Protein AF-A0S0L5-F1 (afdb_monomer_lite)

InterPro domains:
  IPR011009 Protein kinase-like domain superfamily [SSF56112] (1-130)
  IPR050494 Serine/threonine and dual-specificity kinase [PTHR24058] (1-131)

Sequen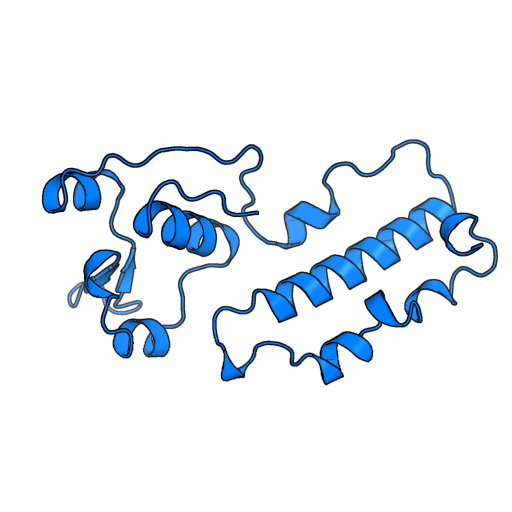ce (144 aa):
LYPGASEYDQIRYISQTQGLPAEYLLSAGTKTTRFFNRDPNLGYPLWRLKTPEEHELETGIKSKEARKYIFNCLDDMAQVNMSTDLEGTDMLAEKADRREYIDLLKKMLTIDADKRITPLKTLNHQFVTMSHLLDFPHSSHVKS

Radius of gyration: 19.54 Å; chains: 1; bounding box: 49×28×52 Å

Secondary structure (DSSP, 8-state):
----SSHHHHHHHHHHHH-PPPHHHHHH-TTHHHHEEE-SSS-SS-EEEPPHHHHHHHH--------S---SSGGGGGGTT--SS--HHHHHHHHHHHHHHHHHHHHHS-SSGGGSPPHHHHHTSHHHHTGGGTT-TT-GGG--

pLDDT: mean 91.23, std 9.42, range [42.16, 98.31]

Organism: Mus musculus (NCBI:txid10090)

Structure (mmCIF, N/CA/C/O backbone):
data_AF-A0S0L5-F1
#
_entry.id   AF-A0S0L5-F1
#
loop_
_atom_site.group_PDB
_atom_site.id
_atom_site.type_symbol
_atom_site.label_atom_id
_atom_site.label_alt_id
_atom_site.label_comp_id
_atom_site.label_asym_id
_atom_site.label_entity_id
_atom_site.label_seq_id
_atom_site.pdbx_PDB_ins_code
_atom_site.Cartn_x
_atom_site.Cartn_y
_atom_site.Cartn_z
_atom_site.occupancy
_atom_site.B_iso_or_equiv
_atom_site.auth_seq_id
_atom_site.auth_comp_id
_atom_site.auth_asym_id
_atom_site.auth_atom_id
_atom_site.pdbx_PDB_model_num
ATOM 1 N N . LEU A 1 1 ? 9.256 -3.704 4.196 1.00 83.12 1 LEU A N 1
ATOM 2 C CA . LEU A 1 1 ? 8.596 -2.397 3.992 1.00 83.12 1 LEU A CA 1
ATOM 3 C C . LEU A 1 1 ? 7.821 -1.941 5.229 1.00 83.12 1 LEU A C 1
ATOM 5 O O . LEU A 1 1 ? 8.068 -0.846 5.711 1.00 83.12 1 LEU A O 1
ATOM 9 N N . TYR A 1 2 ? 6.948 -2.785 5.779 1.00 93.50 2 TYR A N 1
ATOM 10 C CA . TYR A 1 2 ? 6.150 -2.461 6.964 1.00 93.50 2 TYR A CA 1
ATOM 11 C C . TYR A 1 2 ? 6.494 -3.426 8.113 1.00 93.50 2 TYR A C 1
ATOM 13 O O . TYR A 1 2 ? 5.978 -4.540 8.115 1.00 93.50 2 TYR A O 1
ATOM 21 N N . PRO A 1 3 ? 7.404 -3.061 9.035 1.00 94.75 3 PRO A N 1
ATOM 22 C CA . PRO A 1 3 ? 7.811 -3.893 10.165 1.00 94.75 3 PRO A CA 1
ATOM 23 C C . PRO A 1 3 ? 6.913 -3.640 11.391 1.00 94.75 3 PRO A C 1
ATOM 25 O O . PRO A 1 3 ? 7.371 -3.099 12.395 1.00 94.75 3 PRO A O 1
ATOM 28 N N . GLY A 1 4 ? 5.618 -3.957 11.306 1.00 94.50 4 GLY A N 1
ATOM 29 C CA . GLY A 1 4 ? 4.686 -3.758 12.421 1.00 94.50 4 GLY A CA 1
ATOM 30 C C . GLY A 1 4 ? 5.004 -4.667 13.613 1.00 94.50 4 GLY A C 1
ATOM 31 O O . GLY A 1 4 ? 5.133 -5.877 13.453 1.00 94.50 4 GLY A O 1
ATOM 32 N N . ALA A 1 5 ? 5.098 -4.098 14.819 1.00 93.69 5 ALA A N 1
ATOM 33 C CA . ALA A 1 5 ? 5.274 -4.867 16.058 1.00 93.69 5 ALA A CA 1
ATOM 34 C C . ALA A 1 5 ? 3.956 -5.482 16.580 1.00 93.69 5 ALA A C 1
ATOM 36 O O . ALA A 1 5 ? 3.968 -6.331 17.468 1.00 93.69 5 ALA A O 1
ATOM 37 N N . SER A 1 6 ? 2.822 -5.044 16.028 1.00 95.62 6 SER A N 1
ATOM 38 C CA . SER A 1 6 ? 1.464 -5.510 16.315 1.00 95.62 6 SER A CA 1
ATOM 39 C C . SER A 1 6 ? 0.612 -5.465 15.037 1.00 95.62 6 SER A C 1
ATOM 41 O O . SER A 1 6 ? 0.985 -4.793 14.073 1.00 95.62 6 SER A O 1
ATOM 43 N N . GLU A 1 7 ? -0.551 -6.137 15.018 1.00 96.50 7 GLU A N 1
ATOM 44 C CA . GLU A 1 7 ? -1.510 -6.023 13.896 1.00 96.50 7 GLU A CA 1
ATOM 45 C C . GLU A 1 7 ? -1.913 -4.551 13.656 1.00 96.50 7 GLU A C 1
ATOM 47 O O . GLU A 1 7 ? -2.036 -4.122 12.508 1.00 96.50 7 GLU A O 1
ATOM 52 N N . TYR A 1 8 ? -2.055 -3.766 14.733 1.00 97.62 8 TYR A N 1
ATOM 53 C CA . TYR A 1 8 ? -2.360 -2.337 14.662 1.00 97.62 8 TYR A CA 1
ATOM 54 C C . TYR A 1 8 ? -1.221 -1.527 14.031 1.00 97.62 8 TYR A C 1
ATOM 56 O O . TYR A 1 8 ? -1.458 -0.761 13.098 1.00 97.62 8 TYR A O 1
ATOM 64 N N . ASP A 1 9 ? 0.026 -1.72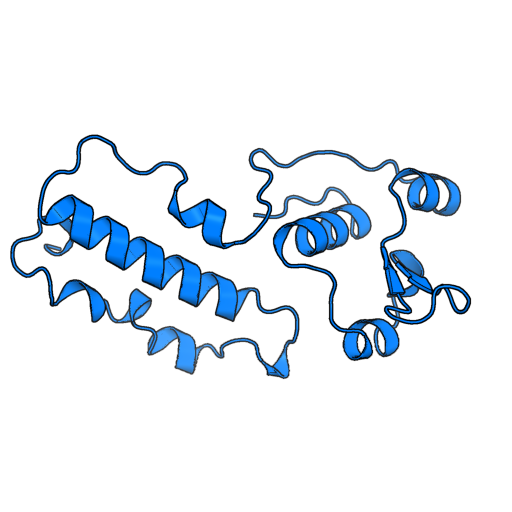9 14.469 1.00 97.12 9 ASP A N 1
ATOM 65 C CA . ASP A 1 9 ? 1.176 -1.051 13.859 1.00 97.12 9 ASP A CA 1
ATOM 66 C C . ASP A 1 9 ? 1.316 -1.422 12.380 1.00 97.12 9 ASP A C 1
ATOM 68 O O . ASP A 1 9 ? 1.586 -0.560 11.547 1.00 97.12 9 ASP A O 1
ATOM 72 N N . GLN A 1 10 ? 1.062 -2.687 12.036 1.00 97.38 10 GLN A N 1
ATOM 73 C CA . GLN A 1 10 ? 1.108 -3.159 10.658 1.00 97.38 10 GLN A CA 1
ATOM 74 C C . GLN A 1 10 ? 0.110 -2.406 9.768 1.00 97.38 10 GLN A C 1
ATOM 76 O O . GLN A 1 10 ? 0.503 -1.860 8.733 1.00 97.38 10 GLN A O 1
ATOM 81 N N . ILE A 1 11 ? -1.169 -2.343 10.160 1.00 97.19 11 ILE A N 1
ATOM 82 C CA . ILE A 1 11 ? -2.192 -1.656 9.360 1.00 97.19 11 ILE A CA 1
ATOM 83 C C . ILE A 1 11 ? -2.008 -0.137 9.375 1.00 97.19 11 ILE A C 1
ATOM 85 O O . ILE A 1 11 ? -2.259 0.513 8.359 1.00 97.19 11 ILE A O 1
ATOM 89 N N . ARG A 1 12 ? -1.501 0.433 10.475 1.00 97.00 12 ARG A N 1
ATOM 90 C CA . ARG A 1 12 ? -1.152 1.854 10.574 1.00 97.00 12 ARG A CA 1
ATOM 91 C C . ARG A 1 12 ? -0.047 2.226 9.595 1.00 97.00 12 ARG A C 1
ATOM 93 O O . ARG A 1 12 ? -0.181 3.214 8.879 1.00 97.00 12 ARG A O 1
ATOM 100 N N . TYR A 1 13 ? 1.014 1.426 9.515 1.00 97.25 13 TYR A N 1
ATOM 101 C CA . TYR A 1 13 ? 2.111 1.669 8.579 1.00 97.25 13 TYR A CA 1
ATOM 102 C C . TYR A 1 13 ? 1.669 1.544 7.122 1.00 97.25 13 TYR A C 1
ATOM 104 O O . TYR A 1 13 ? 2.024 2.397 6.312 1.00 97.25 13 TYR A O 1
ATOM 112 N N . ILE A 1 14 ? 0.869 0.521 6.798 1.00 97.25 14 ILE A N 1
ATOM 113 C CA . ILE A 1 14 ? 0.286 0.368 5.458 1.00 97.25 14 ILE A CA 1
ATOM 114 C C . ILE A 1 14 ? -0.572 1.592 5.123 1.00 97.25 14 ILE A C 1
ATOM 116 O O . ILE A 1 14 ? -0.389 2.190 4.067 1.00 97.25 14 ILE A O 1
ATOM 120 N N . SER A 1 15 ? -1.458 1.999 6.036 1.00 96.44 15 SER A N 1
ATOM 121 C CA . SER A 1 15 ? -2.388 3.110 5.810 1.00 96.44 15 SER A CA 1
ATOM 122 C C . SER A 1 15 ? -1.679 4.456 5.661 1.00 96.44 15 SER A C 1
ATOM 124 O O . SER A 1 15 ? -2.099 5.286 4.862 1.00 96.44 15 SER A O 1
ATOM 126 N N . GLN A 1 16 ? -0.583 4.672 6.393 1.00 95.19 16 GLN A N 1
ATOM 127 C CA . GLN A 1 16 ? 0.206 5.900 6.291 1.00 95.19 16 GLN A CA 1
ATOM 128 C C . GLN A 1 16 ? 0.911 6.032 4.933 1.00 95.19 16 GLN A C 1
ATOM 130 O O . GLN A 1 16 ? 1.040 7.142 4.435 1.00 95.19 16 GLN A O 1
ATOM 135 N N . THR A 1 17 ? 1.362 4.922 4.339 1.00 96.00 17 THR A N 1
ATOM 136 C CA . THR A 1 17 ? 2.101 4.939 3.064 1.00 96.00 17 THR A CA 1
ATOM 137 C C . THR A 1 17 ? 1.209 4.698 1.841 1.00 96.00 17 THR A C 1
ATOM 139 O O . THR A 1 17 ? 1.587 5.057 0.735 1.00 96.00 17 THR A O 1
ATOM 142 N N . GLN A 1 18 ? 0.049 4.055 1.979 1.00 96.62 18 GLN A N 1
ATOM 143 C CA . GLN A 1 18 ? -0.809 3.698 0.834 1.00 96.62 18 GLN A CA 1
ATOM 144 C C . GLN A 1 18 ? -2.210 4.316 0.896 1.00 96.62 18 GLN A C 1
ATOM 146 O O . GLN A 1 18 ? -3.017 4.081 -0.001 1.00 96.62 18 GLN A O 1
ATOM 151 N N . GLY A 1 19 ? -2.508 5.089 1.941 1.00 95.12 19 GLY A N 1
ATOM 152 C CA . GLY A 1 19 ? -3.862 5.526 2.254 1.00 95.12 19 GLY A CA 1
ATOM 153 C C . GLY A 1 19 ? -4.687 4.436 2.942 1.00 95.12 19 GLY A C 1
ATOM 154 O O . GLY A 1 19 ? -4.297 3.268 3.022 1.00 95.12 19 GLY A O 1
ATOM 155 N N . LEU A 1 20 ? -5.847 4.832 3.468 1.00 94.94 20 LEU A N 1
ATOM 156 C CA . LEU A 1 20 ? -6.765 3.902 4.124 1.00 94.94 20 LEU A CA 1
ATOM 157 C C . LEU A 1 20 ? -7.338 2.903 3.103 1.00 94.94 20 LEU A C 1
ATOM 159 O O . LEU A 1 20 ? -7.569 3.270 1.945 1.00 94.94 20 LEU A O 1
ATOM 163 N N . PRO A 1 21 ? -7.622 1.653 3.515 1.00 95.44 21 PRO A N 1
ATOM 164 C CA . PRO A 1 21 ? -8.425 0.752 2.702 1.00 95.44 21 PRO A CA 1
ATOM 165 C C . PRO A 1 21 ? -9.761 1.399 2.330 1.00 95.44 21 PRO A C 1
ATOM 167 O O . PRO A 1 21 ? -10.319 2.187 3.091 1.00 95.44 21 PRO A O 1
ATOM 170 N N . ALA A 1 22 ? -10.289 1.049 1.159 1.00 93.88 22 ALA A N 1
ATOM 171 C CA . ALA A 1 22 ? -11.564 1.586 0.711 1.00 93.88 22 ALA A CA 1
ATOM 172 C C . ALA A 1 22 ? -12.703 1.237 1.688 1.00 93.88 22 ALA A C 1
ATOM 174 O O . ALA A 1 22 ? -12.720 0.171 2.303 1.00 93.88 22 ALA A O 1
ATOM 175 N N . GLU A 1 23 ? -13.696 2.117 1.773 1.00 92.44 23 GLU A N 1
ATOM 176 C CA . GLU A 1 23 ? -14.814 2.028 2.723 1.00 92.44 23 GLU A CA 1
ATOM 177 C C . GLU A 1 23 ? -15.580 0.697 2.669 1.00 92.44 23 GLU A C 1
ATOM 179 O O . GLU A 1 23 ? -15.971 0.170 3.712 1.00 92.44 23 GLU A O 1
ATOM 184 N N . TYR A 1 24 ? -15.751 0.103 1.481 1.00 93.62 24 TYR A N 1
ATOM 185 C CA . TYR A 1 24 ? -16.390 -1.213 1.344 1.00 93.62 24 TYR A CA 1
ATOM 186 C C . TYR A 1 24 ? -15.539 -2.342 1.939 1.00 93.62 24 TYR A C 1
ATOM 188 O O . TYR A 1 24 ? -16.094 -3.263 2.532 1.00 93.62 24 TYR A O 1
ATOM 196 N N . LEU A 1 25 ? -14.207 -2.257 1.845 1.00 95.69 25 LEU A N 1
ATOM 197 C CA . LEU A 1 25 ? -13.297 -3.228 2.460 1.00 95.69 25 LEU A CA 1
ATOM 198 C C . LEU A 1 25 ? -13.338 -3.110 3.982 1.00 95.69 25 LEU A C 1
ATOM 200 O O . LEU A 1 25 ? -13.440 -4.118 4.677 1.00 95.69 25 LEU A O 1
ATOM 204 N N . LEU A 1 26 ? -13.302 -1.878 4.497 1.00 95.38 26 LEU A N 1
ATOM 205 C CA . LEU A 1 26 ? -13.402 -1.621 5.934 1.00 95.38 26 LEU A CA 1
ATOM 206 C C . LEU A 1 26 ? -14.755 -2.095 6.477 1.00 95.38 26 LEU A C 1
ATOM 208 O O . LEU A 1 26 ? -14.800 -2.800 7.481 1.00 95.38 26 LEU A O 1
ATOM 212 N N . SER A 1 27 ? -15.848 -1.814 5.771 1.00 93.31 27 SER A N 1
ATOM 213 C CA . SER A 1 27 ? -17.195 -2.216 6.192 1.00 93.31 27 SER A CA 1
ATOM 214 C C . SER A 1 27 ? -17.435 -3.730 6.121 1.00 93.31 27 SER A C 1
ATOM 216 O O . SER A 1 27 ? -18.216 -4.251 6.912 1.00 93.31 27 SER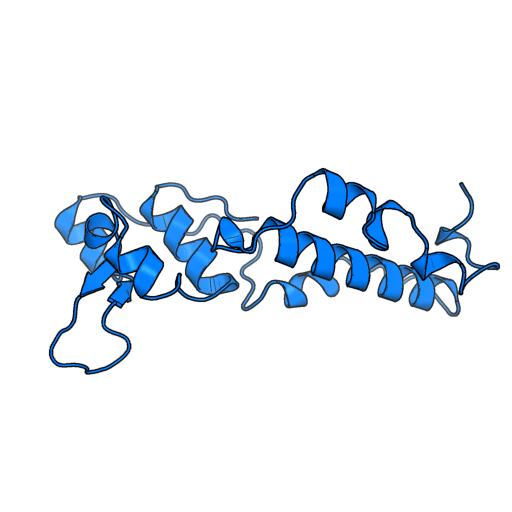 A O 1
ATOM 218 N N . ALA A 1 28 ? -16.763 -4.446 5.213 1.00 95.50 28 ALA A N 1
ATOM 219 C CA . ALA A 1 28 ? -16.836 -5.906 5.111 1.00 95.50 28 ALA A CA 1
ATOM 220 C C . ALA A 1 28 ? -15.884 -6.640 6.080 1.00 95.50 28 ALA A C 1
ATOM 222 O O . ALA A 1 28 ? -16.037 -7.840 6.316 1.00 95.50 28 ALA A O 1
ATOM 223 N N . GLY A 1 29 ? -14.882 -5.950 6.632 1.00 95.31 29 GLY A N 1
ATOM 224 C CA . GLY A 1 29 ? -13.853 -6.559 7.470 1.00 95.31 29 GLY A CA 1
ATOM 225 C C . GLY A 1 29 ? -14.341 -6.920 8.877 1.00 95.31 29 GLY A C 1
ATOM 226 O O . GLY A 1 29 ? -14.744 -6.064 9.660 1.00 95.31 29 GLY A O 1
ATOM 227 N N . THR A 1 30 ? -14.202 -8.191 9.261 1.00 96.56 30 THR A N 1
ATOM 228 C CA . THR A 1 30 ? -14.620 -8.694 10.588 1.00 96.56 30 THR A CA 1
ATOM 229 C C . THR A 1 30 ? -13.783 -8.152 11.749 1.00 96.56 30 THR A C 1
ATOM 231 O O . THR A 1 30 ? -14.251 -8.097 12.883 1.00 96.56 30 THR A O 1
ATOM 234 N N . LYS A 1 31 ? -12.536 -7.747 11.477 1.00 96.12 31 LYS A N 1
ATOM 235 C CA . LYS A 1 31 ? -11.605 -7.178 12.463 1.00 96.12 31 LYS A CA 1
ATOM 236 C C . LYS A 1 31 ? -11.482 -5.653 12.370 1.00 96.12 31 LYS A C 1
ATOM 238 O O . LYS A 1 31 ? -10.704 -5.085 13.129 1.00 96.12 31 LYS A O 1
ATOM 243 N N . THR A 1 32 ? -12.209 -4.985 11.470 1.00 96.25 32 THR A N 1
ATOM 244 C CA . THR A 1 32 ? -12.033 -3.546 11.199 1.00 96.25 32 THR A CA 1
ATOM 245 C C . THR A 1 32 ? -12.158 -2.698 12.461 1.00 96.25 32 THR A C 1
ATOM 247 O O . THR A 1 32 ? -11.282 -1.885 12.744 1.00 96.25 32 THR A O 1
ATOM 250 N N . THR A 1 33 ? -13.176 -2.948 13.283 1.00 95.38 33 THR A N 1
ATOM 251 C CA . THR A 1 33 ? -13.441 -2.199 14.525 1.00 95.38 33 THR A CA 1
ATOM 252 C C . THR A 1 33 ? -12.349 -2.335 15.587 1.00 95.38 33 THR A C 1
ATOM 254 O O . THR A 1 33 ? -12.312 -1.549 16.532 1.00 95.38 33 THR A O 1
ATOM 257 N N . ARG A 1 34 ? -11.422 -3.295 15.449 1.00 96.06 34 ARG A N 1
ATOM 258 C CA . ARG A 1 34 ? -10.246 -3.390 16.328 1.00 96.06 34 ARG A CA 1
ATOM 259 C C . ARG A 1 34 ? -9.262 -2.251 16.070 1.00 96.06 34 ARG A C 1
ATOM 261 O O . ARG A 1 34 ? -8.640 -1.779 17.014 1.00 96.06 34 ARG A O 1
ATOM 268 N N . PHE A 1 35 ? -9.159 -1.782 14.827 1.00 97.19 35 PHE A N 1
ATOM 269 C CA . PHE A 1 35 ? -8.140 -0.813 14.403 1.00 97.19 35 PHE A CA 1
ATOM 270 C C . PHE A 1 35 ? -8.718 0.523 13.934 1.00 97.19 35 PHE A C 1
ATOM 272 O O . PHE A 1 35 ? -8.011 1.526 13.942 1.00 97.19 35 PHE A O 1
ATOM 279 N N . PHE A 1 36 ? -9.987 0.547 13.530 1.00 96.81 36 PHE A N 1
ATOM 280 C CA . PHE A 1 36 ? -10.663 1.719 12.988 1.00 96.81 36 PHE A CA 1
ATOM 281 C C . PHE A 1 36 ? -11.896 2.058 13.821 1.00 96.81 36 PHE A C 1
ATOM 283 O O . PHE A 1 36 ? -12.609 1.168 14.287 1.00 96.81 36 PHE A O 1
ATOM 290 N N . ASN A 1 37 ? -12.159 3.352 13.958 1.00 94.06 37 ASN A N 1
ATOM 291 C CA . ASN A 1 37 ? -13.389 3.888 14.516 1.00 94.06 37 ASN A CA 1
ATOM 292 C C . ASN A 1 37 ? -14.314 4.313 13.383 1.00 94.06 37 ASN A C 1
ATOM 294 O O . ASN A 1 37 ? -13.865 4.861 12.374 1.00 94.06 37 ASN A O 1
ATOM 298 N N . ARG A 1 38 ? -15.610 4.072 13.574 1.00 89.69 38 ARG A N 1
ATOM 299 C CA . ARG A 1 38 ? -16.647 4.591 12.692 1.00 89.69 38 ARG A CA 1
ATOM 300 C C . ARG A 1 38 ? -17.196 5.873 13.299 1.00 89.69 38 ARG A C 1
ATOM 302 O O . ARG A 1 38 ? -17.724 5.820 14.406 1.00 89.69 38 ARG A O 1
ATOM 309 N N . ASP A 1 39 ? -17.085 6.990 12.590 1.00 81.44 39 ASP A N 1
ATOM 310 C CA . ASP A 1 39 ? -17.667 8.257 13.025 1.00 81.44 39 ASP A CA 1
ATOM 311 C C . ASP A 1 39 ? -18.889 8.600 12.159 1.00 81.44 39 ASP A C 1
ATOM 313 O O . ASP A 1 39 ? -18.741 9.085 11.037 1.00 81.44 39 ASP A O 1
ATOM 317 N N . PRO A 1 40 ? -20.116 8.329 12.640 1.00 71.56 40 PRO A N 1
ATOM 318 C CA . PRO A 1 40 ? -21.326 8.648 11.891 1.00 71.56 40 PRO A CA 1
ATOM 319 C C . PRO A 1 40 ? -21.607 10.158 11.812 1.00 71.56 40 PRO A C 1
ATOM 321 O O . PRO A 1 40 ? -22.445 10.561 11.009 1.00 71.56 40 PRO A O 1
ATOM 324 N N . ASN A 1 41 ? -20.931 10.989 12.615 1.00 75.81 41 ASN A N 1
ATOM 325 C CA . ASN A 1 41 ? -21.181 12.429 12.699 1.00 75.81 41 ASN A CA 1
ATOM 326 C C . ASN A 1 41 ? -20.272 13.252 11.772 1.00 75.81 41 ASN A C 1
ATOM 328 O O . ASN A 1 41 ? -20.616 14.385 11.442 1.00 75.81 41 ASN A O 1
ATOM 332 N N . LEU A 1 42 ? -19.132 12.703 11.334 1.00 67.12 42 LEU A N 1
ATOM 333 C CA . LEU A 1 42 ? -18.170 13.389 10.454 1.00 67.12 42 LEU A CA 1
ATOM 334 C C . LEU A 1 42 ? -18.536 13.346 8.959 1.00 67.12 42 LEU A C 1
ATOM 336 O O . LEU A 1 42 ? -17.845 13.946 8.137 1.00 67.12 42 LEU A O 1
ATOM 340 N N . GLY A 1 43 ? -19.627 12.674 8.584 1.00 73.12 43 GLY A N 1
ATOM 341 C CA . GLY A 1 43 ? -19.971 12.462 7.180 1.00 73.12 43 GLY A CA 1
ATOM 342 C C . GLY A 1 43 ? -19.056 11.420 6.531 1.00 73.12 43 GLY A C 1
ATOM 343 O O . GLY A 1 43 ? -18.899 10.325 7.062 1.00 73.12 43 GLY A O 1
ATOM 344 N N . TYR A 1 44 ? -18.500 11.724 5.356 1.00 73.25 44 TYR A N 1
ATOM 345 C CA . TYR A 1 44 ? -17.624 10.814 4.605 1.00 73.25 44 TYR A CA 1
ATOM 346 C C . TYR A 1 44 ? -16.169 11.317 4.648 1.00 73.25 44 TYR A C 1
ATOM 348 O O . TYR A 1 44 ? -15.965 12.507 4.392 1.00 73.25 44 TYR A O 1
ATOM 356 N N . PRO A 1 45 ? -15.151 10.462 4.888 1.00 72.44 45 PRO A N 1
ATOM 357 C CA . PRO A 1 45 ? -15.203 9.006 5.105 1.00 72.44 45 PRO A CA 1
ATOM 358 C C . PRO A 1 45 ? -15.769 8.602 6.477 1.00 72.44 45 PRO A C 1
ATOM 360 O O . PRO A 1 45 ? -15.570 9.307 7.463 1.00 72.44 45 PRO A O 1
ATOM 363 N N . LEU A 1 46 ? -16.455 7.451 6.537 1.00 87.31 46 LEU A N 1
ATOM 364 C CA . LEU A 1 46 ? -17.075 6.948 7.771 1.00 87.31 46 LEU A CA 1
ATOM 365 C C . LEU A 1 46 ? -16.057 6.278 8.690 1.00 87.31 46 LEU A C 1
ATOM 367 O O . LEU A 1 46 ? -16.262 6.250 9.904 1.00 87.31 46 LEU A O 1
ATOM 371 N N . TRP A 1 47 ? -14.999 5.695 8.125 1.00 92.75 47 TRP A N 1
ATOM 372 C CA . TRP A 1 47 ? -13.965 5.016 8.888 1.00 92.75 47 TRP A CA 1
ATOM 373 C C . TRP A 1 47 ? -12.719 5.883 9.029 1.00 92.75 47 TRP A C 1
ATOM 375 O O . TRP A 1 47 ? -12.157 6.381 8.055 1.00 92.75 47 TRP A O 1
ATOM 385 N N . ARG A 1 48 ? -12.218 5.980 10.260 1.00 94.31 48 ARG A N 1
ATOM 386 C CA . ARG A 1 48 ? -10.896 6.533 10.561 1.00 94.31 48 ARG A CA 1
ATOM 387 C C . ARG A 1 48 ? -10.058 5.504 11.294 1.00 94.31 48 ARG A C 1
ATOM 389 O O . ARG A 1 48 ? -10.580 4.739 12.102 1.00 94.31 48 ARG A O 1
ATOM 396 N N . LEU A 1 49 ? -8.753 5.488 11.046 1.00 96.12 49 LEU A N 1
ATOM 397 C CA . LEU A 1 49 ? -7.842 4.701 11.870 1.00 96.12 49 LEU A CA 1
ATOM 398 C C . LEU A 1 49 ? -7.859 5.261 13.303 1.00 96.12 49 LEU A C 1
ATOM 400 O O . LEU A 1 49 ? -7.920 6.480 13.492 1.00 96.12 49 LEU A O 1
ATOM 404 N N . LYS A 1 50 ? -7.835 4.379 14.304 1.00 96.56 50 LYS A N 1
ATOM 405 C CA . LYS A 1 50 ? -7.626 4.778 15.700 1.00 96.56 50 LYS A CA 1
ATOM 406 C C . LYS A 1 50 ? -6.287 5.495 15.838 1.00 96.56 50 LYS A C 1
ATOM 408 O O . LYS A 1 50 ? -5.362 5.219 15.074 1.00 96.56 50 LYS A O 1
ATOM 413 N N . THR A 1 51 ? -6.169 6.406 16.797 1.00 96.19 51 THR A N 1
ATOM 414 C CA . THR A 1 51 ? -4.850 6.927 17.173 1.00 96.19 51 THR A CA 1
ATOM 415 C C . THR A 1 51 ? -4.096 5.883 18.006 1.00 96.19 51 THR A C 1
ATOM 417 O O . THR A 1 51 ? -4.718 4.986 18.588 1.00 96.19 51 THR A O 1
ATOM 420 N N . PRO A 1 52 ? -2.751 5.943 18.069 1.00 96.38 52 PRO A N 1
ATOM 421 C CA . PRO A 1 52 ? -1.971 5.059 18.935 1.00 96.38 52 PRO A CA 1
ATOM 422 C C . PRO A 1 52 ? -2.456 5.055 20.388 1.00 96.38 52 PRO A C 1
ATOM 424 O O . PRO A 1 52 ? -2.503 3.994 21.002 1.00 96.38 52 PRO A O 1
ATOM 427 N N . GLU A 1 53 ? -2.867 6.216 20.896 1.00 96.75 53 GLU A N 1
ATOM 428 C CA . GLU A 1 53 ? -3.364 6.409 22.257 1.00 96.75 53 GLU A CA 1
ATOM 429 C C . GLU A 1 53 ? -4.732 5.744 22.458 1.00 96.75 53 GLU A C 1
ATOM 431 O O . GLU A 1 53 ? -4.936 5.065 23.461 1.00 96.75 53 GLU A O 1
ATOM 436 N N . GLU A 1 54 ? -5.653 5.881 21.495 1.00 96.38 54 GLU A N 1
ATOM 437 C CA . GLU A 1 54 ? -6.961 5.210 21.533 1.00 96.38 54 GLU A CA 1
ATOM 438 C C . GLU A 1 54 ? -6.801 3.684 21.548 1.00 96.38 54 GLU A C 1
ATOM 440 O O . GLU A 1 54 ? -7.409 2.991 22.363 1.00 96.38 54 GLU A O 1
ATOM 445 N N . HIS A 1 55 ? -5.942 3.149 20.677 1.00 96.94 55 HIS A N 1
ATOM 446 C CA . HIS A 1 55 ? -5.684 1.712 20.621 1.00 96.94 55 HIS A CA 1
ATOM 447 C C . HIS A 1 55 ? -4.985 1.193 21.889 1.00 96.94 55 HIS A C 1
ATOM 449 O O . HIS A 1 55 ? -5.325 0.113 22.382 1.00 96.94 55 HIS A O 1
ATOM 455 N N . GLU A 1 56 ? -4.011 1.936 22.423 1.00 96.56 56 GLU A N 1
ATOM 456 C CA . GLU A 1 56 ? -3.321 1.582 23.669 1.00 96.56 56 GLU A CA 1
ATOM 457 C C . GLU A 1 56 ? -4.290 1.575 24.857 1.00 96.56 56 GLU A C 1
ATOM 459 O O . GLU A 1 56 ? -4.247 0.642 25.656 1.00 96.56 56 GLU A O 1
ATOM 464 N N . LEU A 1 57 ? -5.212 2.540 24.938 1.00 96.88 57 LEU A N 1
ATOM 465 C CA . LEU A 1 57 ? -6.226 2.595 25.994 1.00 96.88 57 LEU A CA 1
ATOM 466 C C . LEU A 1 57 ? -7.162 1.376 25.973 1.00 96.88 57 LEU A C 1
ATOM 468 O O . LEU A 1 57 ? -7.505 0.844 27.026 1.00 96.88 57 LEU A O 1
ATOM 472 N N . GLU A 1 58 ? -7.570 0.924 24.787 1.00 95.25 58 GLU A N 1
ATOM 473 C CA . GLU A 1 58 ? -8.502 -0.199 24.639 1.00 95.25 58 GLU A CA 1
ATOM 474 C C . GLU A 1 58 ? -7.847 -1.576 24.813 1.00 95.25 58 GLU A C 1
ATOM 476 O O . GLU A 1 58 ? -8.488 -2.516 25.283 1.00 95.25 58 GLU A O 1
ATOM 481 N N . THR A 1 59 ? -6.588 -1.726 24.391 1.00 94.75 59 THR A N 1
ATOM 482 C CA . THR A 1 59 ? -5.927 -3.041 24.295 1.00 94.75 59 THR A CA 1
ATOM 483 C C . THR A 1 59 ? -4.771 -3.231 25.272 1.00 94.75 59 THR A C 1
ATOM 485 O O . THR A 1 59 ? -4.300 -4.354 25.446 1.00 94.75 59 THR A O 1
ATOM 488 N N . GLY A 1 60 ? -4.268 -2.149 25.873 1.00 95.31 60 GLY A N 1
ATOM 489 C CA . GLY A 1 60 ? -3.025 -2.132 26.646 1.00 95.31 60 GLY A CA 1
ATOM 490 C C . GLY A 1 60 ? -1.756 -2.304 25.800 1.00 95.31 60 GLY A C 1
ATOM 491 O O . GLY A 1 60 ? -0.657 -2.383 26.350 1.00 95.31 60 GLY A O 1
ATOM 492 N N . ILE A 1 61 ? -1.870 -2.393 24.469 1.00 94.94 61 ILE A N 1
ATOM 493 C CA . ILE A 1 61 ? -0.731 -2.599 23.571 1.00 94.94 61 ILE A CA 1
ATOM 494 C C . ILE A 1 61 ? -0.188 -1.245 23.126 1.00 94.94 61 ILE A C 1
ATOM 496 O O . ILE A 1 61 ? -0.799 -0.540 22.319 1.00 94.94 61 ILE A O 1
ATOM 500 N N . LYS A 1 62 ? 1.015 -0.925 23.601 1.00 95.12 62 LYS A N 1
ATOM 501 C CA . LYS A 1 62 ? 1.737 0.282 23.211 1.00 95.12 62 LYS A CA 1
ATOM 502 C C . LYS A 1 62 ? 2.299 0.171 21.797 1.00 95.12 62 LYS A C 1
ATOM 504 O O . LYS A 1 62 ? 3.048 -0.759 21.483 1.00 95.12 62 LYS A O 1
ATOM 509 N N . SER A 1 63 ? 1.980 1.162 20.972 1.00 94.06 63 SER A N 1
ATOM 510 C CA . SER A 1 63 ? 2.493 1.267 19.604 1.00 94.06 63 SER A CA 1
ATOM 511 C C . SER A 1 63 ? 3.983 1.596 19.598 1.00 94.06 63 SER A C 1
ATOM 513 O O . SER A 1 63 ? 4.478 2.325 20.462 1.00 94.06 63 SER A O 1
ATOM 515 N N . LYS A 1 64 ? 4.711 1.087 18.604 1.00 93.00 64 LYS A N 1
ATOM 516 C CA . LYS A 1 64 ? 6.138 1.396 18.415 1.00 93.00 64 LYS A CA 1
ATOM 517 C C . LYS A 1 64 ? 6.381 2.002 17.040 1.00 93.00 64 LYS A C 1
ATOM 519 O O . LYS A 1 64 ? 5.562 1.870 16.131 1.00 93.00 64 LYS A O 1
ATOM 524 N N . GLU A 1 65 ? 7.511 2.681 16.883 1.00 94.19 65 GLU A N 1
ATOM 525 C CA . GLU A 1 65 ? 8.040 3.041 15.570 1.00 94.19 65 GLU A CA 1
ATOM 526 C C . GLU A 1 65 ? 9.256 2.164 15.279 1.00 94.19 65 GLU A C 1
ATOM 528 O O . GLU A 1 65 ? 10.290 2.295 15.927 1.00 94.19 65 GLU A O 1
ATOM 533 N N . ALA A 1 66 ? 9.097 1.224 14.349 1.00 93.06 66 ALA A N 1
ATOM 534 C CA . ALA A 1 66 ? 10.126 0.254 13.977 1.00 93.06 66 ALA A CA 1
ATOM 535 C C . ALA A 1 66 ? 10.622 0.446 12.534 1.00 93.06 66 ALA A C 1
ATOM 537 O O . ALA A 1 66 ? 11.478 -0.306 12.060 1.00 93.06 66 ALA A O 1
ATOM 538 N N . ARG A 1 67 ? 10.087 1.428 11.798 1.00 94.62 67 ARG A N 1
ATOM 539 C CA . ARG A 1 67 ? 10.500 1.683 10.419 1.00 94.62 67 ARG A CA 1
ATOM 540 C C . ARG A 1 67 ? 11.820 2.436 10.379 1.00 94.62 67 ARG A C 1
ATOM 542 O O . ARG A 1 67 ? 11.952 3.519 10.935 1.00 94.62 67 ARG A O 1
ATOM 549 N N . LYS A 1 68 ? 12.767 1.901 9.606 1.00 92.62 68 LYS A N 1
ATOM 550 C CA . LYS A 1 68 ? 13.968 2.642 9.190 1.00 92.62 68 LYS A CA 1
ATOM 551 C C . LYS A 1 68 ? 13.634 3.769 8.202 1.00 92.62 68 LYS A C 1
ATOM 553 O O . LYS A 1 68 ? 14.303 4.793 8.202 1.00 92.62 68 LYS A O 1
ATOM 558 N N . TYR A 1 69 ? 12.609 3.569 7.371 1.00 91.12 69 TYR A N 1
ATOM 559 C CA . TYR A 1 69 ? 12.145 4.536 6.379 1.00 91.12 69 TYR A CA 1
ATOM 560 C C . TYR A 1 69 ? 10.641 4.759 6.529 1.00 91.12 69 TYR A C 1
ATOM 562 O O . TYR A 1 69 ? 9.870 3.797 6.538 1.00 91.12 69 TYR A O 1
ATOM 570 N N . ILE A 1 70 ? 10.230 6.022 6.625 1.00 92.56 70 ILE A N 1
ATOM 571 C CA . ILE A 1 70 ? 8.824 6.427 6.668 1.00 92.56 70 ILE A CA 1
ATOM 572 C C . ILE A 1 70 ? 8.523 7.134 5.349 1.00 92.56 70 ILE A C 1
ATOM 574 O O . ILE A 1 70 ? 9.016 8.231 5.111 1.00 92.56 70 ILE A O 1
ATOM 578 N N . PHE A 1 71 ? 7.748 6.475 4.492 1.00 93.19 71 PHE A N 1
ATOM 579 C CA . PHE A 1 71 ? 7.355 6.992 3.183 1.00 93.19 71 PHE A CA 1
ATOM 580 C C . PHE A 1 71 ? 5.924 7.514 3.216 1.00 93.19 71 PHE A C 1
ATOM 582 O O . PHE A 1 71 ? 5.061 6.884 3.842 1.00 93.19 71 PHE A O 1
ATOM 589 N N . ASN A 1 72 ? 5.673 8.617 2.510 1.00 92.69 72 ASN A N 1
ATOM 590 C CA . ASN A 1 72 ? 4.330 9.169 2.347 1.00 92.69 72 ASN A CA 1
ATOM 591 C C . ASN A 1 72 ? 3.561 8.408 1.265 1.00 92.69 72 ASN A C 1
ATOM 593 O O . ASN A 1 72 ? 2.350 8.238 1.369 1.00 92.69 72 ASN A O 1
ATOM 597 N N . CYS A 1 73 ? 4.269 7.915 0.249 1.00 94.56 73 CYS A N 1
ATOM 598 C CA . CYS A 1 73 ? 3.717 7.050 -0.784 1.00 94.56 73 CYS A CA 1
ATOM 599 C C . CYS A 1 73 ? 4.739 6.006 -1.257 1.00 94.56 73 CYS A C 1
ATOM 601 O O . CYS A 1 73 ? 5.927 6.083 -0.947 1.00 94.56 73 CYS A O 1
ATOM 603 N N . LEU A 1 74 ? 4.292 5.006 -2.024 1.00 94.69 74 LEU A N 1
ATOM 604 C CA . LEU A 1 74 ? 5.210 4.023 -2.613 1.00 94.69 74 LEU A CA 1
ATOM 605 C C . LEU A 1 74 ? 6.182 4.643 -3.635 1.00 94.69 74 LEU A C 1
ATOM 607 O O . LEU A 1 74 ? 7.262 4.094 -3.833 1.00 94.69 74 LEU A O 1
ATOM 611 N N . ASP A 1 75 ? 5.837 5.781 -4.253 1.00 94.56 75 ASP A N 1
ATOM 612 C CA . ASP A 1 75 ? 6.712 6.463 -5.221 1.00 94.56 75 ASP A CA 1
ATOM 613 C C . ASP A 1 75 ? 7.998 6.994 -4.594 1.00 94.56 75 ASP A C 1
ATOM 615 O O . ASP A 1 75 ? 9.041 6.988 -5.247 1.00 94.56 75 ASP A O 1
ATOM 619 N N . ASP A 1 76 ? 7.956 7.380 -3.317 1.00 92.62 76 ASP A N 1
ATOM 620 C CA . ASP A 1 76 ? 9.122 7.907 -2.601 1.00 92.62 76 ASP A CA 1
ATOM 621 C C . ASP A 1 76 ? 10.289 6.897 -2.585 1.00 92.62 76 ASP A C 1
ATOM 623 O O . ASP A 1 76 ? 11.459 7.277 -2.529 1.00 92.62 76 ASP A O 1
ATOM 627 N N . MET A 1 77 ? 9.998 5.595 -2.705 1.00 91.50 77 MET A N 1
ATOM 628 C CA . MET A 1 77 ? 11.016 4.540 -2.768 1.00 91.50 77 MET A CA 1
ATOM 629 C C . MET A 1 77 ? 11.851 4.584 -4.046 1.00 91.50 77 MET A C 1
ATOM 631 O O . MET A 1 77 ? 12.997 4.128 -4.037 1.00 91.50 77 MET A O 1
ATOM 635 N N . ALA A 1 78 ? 11.328 5.160 -5.133 1.00 89.94 78 ALA A N 1
ATOM 636 C CA . ALA A 1 78 ? 12.073 5.315 -6.378 1.00 89.94 78 ALA A CA 1
ATOM 637 C C . ALA A 1 78 ? 13.351 6.144 -6.185 1.00 89.94 78 ALA A C 1
ATOM 639 O O . ALA A 1 78 ? 14.278 5.995 -6.966 1.00 89.94 78 ALA A O 1
ATOM 640 N N . GLN A 1 79 ? 13.437 6.982 -5.151 1.00 85.56 79 GLN A N 1
ATOM 641 C CA . GLN A 1 79 ? 14.579 7.877 -4.940 1.00 85.56 79 GLN A CA 1
ATOM 642 C C . GLN A 1 79 ? 15.579 7.359 -3.892 1.00 85.56 79 GLN A C 1
ATOM 644 O O . GLN A 1 79 ? 16.655 7.926 -3.715 1.00 85.56 79 GLN A O 1
ATOM 649 N N . VAL A 1 80 ? 15.251 6.277 -3.183 1.00 88.06 80 VAL A N 1
ATOM 650 C CA . VAL A 1 80 ? 16.060 5.780 -2.061 1.00 88.06 80 VAL A CA 1
ATOM 651 C C . VAL A 1 80 ? 17.239 4.952 -2.555 1.00 88.06 80 VAL A C 1
ATOM 653 O O . VAL A 1 80 ? 17.052 3.989 -3.297 1.00 88.06 80 VAL A O 1
ATOM 656 N N . ASN A 1 81 ? 18.440 5.264 -2.062 1.00 85.06 81 ASN A N 1
ATOM 657 C CA . ASN A 1 81 ? 19.687 4.571 -2.407 1.00 85.06 81 ASN A CA 1
ATOM 658 C C . ASN A 1 81 ? 19.996 4.568 -3.918 1.00 85.06 81 ASN A C 1
ATOM 660 O O . ASN A 1 81 ? 20.591 3.611 -4.407 1.00 85.06 81 ASN A O 1
ATOM 664 N N . MET A 1 82 ? 19.583 5.596 -4.670 1.00 83.38 82 MET A N 1
ATOM 665 C CA . MET A 1 82 ? 20.057 5.744 -6.049 1.00 83.38 82 MET A CA 1
ATOM 666 C C . MET A 1 82 ? 21.553 6.060 -6.056 1.00 83.38 82 MET A C 1
ATOM 668 O O . MET A 1 82 ? 22.005 6.924 -5.302 1.00 83.38 82 MET A O 1
ATOM 672 N N . SER A 1 83 ? 22.306 5.359 -6.905 1.00 81.88 83 SER A N 1
ATOM 673 C CA . SER A 1 83 ? 23.734 5.618 -7.082 1.00 81.88 83 SER A CA 1
ATOM 674 C C . SER A 1 83 ? 23.948 6.986 -7.726 1.00 81.88 83 SER A C 1
ATOM 676 O O . SER A 1 83 ? 23.321 7.309 -8.735 1.00 81.88 83 SER A O 1
ATOM 678 N N . THR A 1 84 ? 24.840 7.786 -7.145 1.00 80.19 84 THR A N 1
ATOM 679 C CA . THR A 1 84 ? 25.251 9.090 -7.687 1.00 80.19 84 THR A CA 1
ATOM 680 C C . THR A 1 84 ? 26.306 8.975 -8.778 1.00 80.19 84 THR A C 1
ATOM 682 O O . THR A 1 84 ? 26.559 9.954 -9.469 1.00 80.19 84 THR A O 1
ATOM 685 N N . ASP A 1 85 ? 26.900 7.793 -8.933 1.00 84.62 85 ASP A N 1
ATOM 686 C CA . ASP A 1 85 ? 28.051 7.570 -9.812 1.00 84.62 85 ASP A CA 1
ATOM 687 C C . ASP A 1 85 ? 27.625 7.148 -11.230 1.00 84.62 85 ASP A C 1
ATOM 689 O O . ASP A 1 85 ? 28.461 6.980 -12.115 1.00 84.62 85 ASP A O 1
ATOM 693 N N . LEU A 1 86 ? 26.319 6.947 -11.452 1.00 85.06 86 LEU A N 1
ATOM 694 C CA . LEU A 1 86 ? 25.765 6.628 -12.764 1.00 85.06 86 LEU A CA 1
ATOM 695 C C . LEU A 1 86 ? 25.595 7.903 -13.591 1.00 85.06 86 LEU A C 1
ATOM 697 O O . LEU A 1 86 ? 24.960 8.863 -13.155 1.00 85.06 86 LEU A O 1
ATOM 701 N N . GLU A 1 87 ? 26.075 7.875 -14.830 1.00 85.31 87 GLU A N 1
ATOM 702 C CA . GLU A 1 87 ? 25.977 8.997 -15.762 1.00 85.31 87 GLU A CA 1
ATOM 703 C C . GLU A 1 87 ? 25.312 8.589 -17.084 1.00 85.31 87 GLU A C 1
ATOM 705 O O . GLU A 1 87 ? 25.232 7.413 -17.449 1.00 85.31 87 GLU A O 1
ATOM 710 N N . GLY A 1 88 ? 24.811 9.588 -17.817 1.00 87.31 88 GLY A N 1
ATOM 711 C CA . GLY A 1 88 ? 24.290 9.416 -19.173 1.00 87.31 88 GLY A CA 1
ATOM 712 C C . GLY A 1 88 ? 23.217 8.328 -19.293 1.00 87.31 88 GLY A C 1
ATOM 713 O O . GLY A 1 88 ? 22.220 8.329 -18.570 1.00 87.31 88 GLY A O 1
ATOM 714 N N . THR A 1 89 ? 23.420 7.410 -20.238 1.00 87.25 89 THR A N 1
ATOM 715 C CA . THR A 1 89 ? 22.484 6.323 -20.561 1.00 87.25 89 THR A CA 1
ATOM 716 C C . THR A 1 89 ? 22.266 5.362 -19.391 1.00 87.25 89 THR A C 1
ATOM 718 O O . THR A 1 89 ? 21.149 4.884 -19.220 1.00 87.25 89 THR A O 1
ATOM 721 N N . ASP A 1 90 ? 23.280 5.126 -18.552 1.00 87.50 90 ASP A N 1
ATOM 722 C CA . ASP A 1 90 ? 23.167 4.213 -17.406 1.00 87.50 90 ASP A CA 1
ATOM 723 C C . ASP A 1 90 ? 22.246 4.780 -16.321 1.00 87.50 90 ASP A C 1
ATOM 725 O O . ASP A 1 90 ? 21.402 4.067 -15.783 1.00 87.50 90 ASP A O 1
ATOM 729 N N . MET A 1 91 ? 22.314 6.092 -16.071 1.00 90.12 91 MET A N 1
ATOM 730 C CA . MET A 1 91 ? 21.366 6.757 -15.171 1.00 90.12 91 MET A CA 1
ATOM 731 C C . MET A 1 91 ? 19.929 6.720 -15.719 1.00 90.12 91 MET A C 1
ATOM 733 O O . MET A 1 91 ? 18.973 6.622 -14.946 1.00 90.12 91 MET A O 1
ATOM 737 N N . LEU A 1 92 ? 19.746 6.839 -17.038 1.00 90.69 92 LEU A N 1
ATOM 738 C CA . LEU A 1 92 ? 18.416 6.763 -17.655 1.00 90.69 92 LEU A CA 1
ATOM 739 C C . LEU A 1 92 ? 17.830 5.347 -17.570 1.00 90.69 92 LEU A C 1
ATOM 741 O O . LEU A 1 92 ? 16.647 5.216 -17.252 1.00 90.69 92 LEU A O 1
ATOM 745 N N . ALA A 1 93 ? 18.656 4.320 -17.786 1.00 91.38 93 ALA A N 1
ATOM 746 C CA . ALA A 1 93 ? 18.274 2.920 -17.634 1.00 91.38 93 ALA A CA 1
ATOM 747 C C . ALA A 1 93 ? 17.885 2.590 -16.181 1.00 91.38 93 ALA A C 1
ATOM 749 O O . ALA A 1 93 ? 16.789 2.083 -15.962 1.00 91.38 93 ALA A O 1
ATOM 750 N N . GLU A 1 94 ? 18.696 2.984 -15.189 1.00 91.25 94 GLU A N 1
ATOM 751 C CA . GLU A 1 94 ? 18.378 2.816 -13.756 1.00 91.25 94 GLU A CA 1
ATOM 752 C C . GLU A 1 94 ? 17.045 3.494 -13.397 1.00 91.25 94 GLU A C 1
ATOM 754 O O . GLU A 1 94 ? 16.181 2.909 -12.746 1.00 91.25 94 GLU A O 1
ATOM 759 N N . LYS A 1 95 ? 16.817 4.733 -13.856 1.00 92.06 95 LYS A N 1
ATOM 760 C CA . LYS A 1 95 ? 15.547 5.437 -13.602 1.00 92.06 95 LYS A CA 1
ATOM 761 C C . LYS A 1 95 ? 14.350 4.725 -14.233 1.00 92.06 95 LYS A C 1
ATOM 763 O O . LYS A 1 95 ? 13.278 4.705 -13.625 1.00 92.06 95 LYS A O 1
ATOM 768 N N . ALA A 1 96 ? 14.510 4.183 -15.440 1.00 93.62 96 ALA A N 1
ATOM 769 C CA . ALA A 1 96 ? 13.465 3.414 -16.106 1.00 93.62 96 ALA A CA 1
ATOM 770 C C . ALA A 1 96 ? 13.163 2.118 -15.340 1.00 93.62 96 ALA A C 1
ATOM 772 O O . ALA A 1 96 ? 11.994 1.844 -15.072 1.00 93.62 96 ALA A O 1
ATOM 773 N N . ASP A 1 97 ? 14.193 1.393 -14.907 1.00 93.75 97 ASP A N 1
ATOM 774 C CA . ASP A 1 97 ? 14.046 0.138 -14.164 1.00 93.75 97 ASP A CA 1
ATOM 775 C C . ASP A 1 97 ? 13.366 0.339 -12.814 1.00 93.75 97 ASP A C 1
ATOM 777 O O . ASP A 1 97 ? 12.366 -0.306 -12.490 1.00 93.75 97 ASP A O 1
ATOM 781 N N . ARG A 1 98 ? 13.801 1.350 -12.059 1.00 94.44 98 ARG A N 1
ATOM 782 C CA . ARG A 1 98 ? 13.157 1.713 -10.793 1.00 94.44 98 ARG A CA 1
ATOM 783 C C . ARG A 1 98 ? 11.702 2.127 -10.973 1.00 94.44 98 ARG A C 1
ATOM 785 O O . ARG A 1 98 ? 10.877 1.809 -10.117 1.00 94.44 98 ARG A O 1
ATOM 792 N N . ARG A 1 99 ? 11.362 2.831 -12.057 1.00 95.69 99 ARG A N 1
ATOM 793 C CA . ARG A 1 99 ? 9.968 3.195 -12.349 1.00 95.69 99 ARG A CA 1
ATOM 794 C C . ARG A 1 99 ? 9.113 1.945 -12.548 1.00 95.69 99 ARG A C 1
ATOM 796 O O . ARG A 1 99 ? 8.059 1.841 -11.922 1.00 95.69 99 ARG A O 1
ATOM 803 N N . GLU A 1 100 ? 9.579 0.995 -13.356 1.00 96.56 100 GLU A N 1
ATOM 804 C CA . GLU A 1 100 ? 8.853 -0.256 -13.593 1.00 96.56 100 GLU A CA 1
ATOM 805 C C . GLU A 1 100 ? 8.782 -1.136 -12.336 1.00 96.56 100 GLU A C 1
ATOM 807 O O . GLU A 1 100 ? 7.758 -1.780 -12.086 1.00 96.56 100 GLU A O 1
ATOM 812 N N . TYR A 1 101 ? 9.823 -1.122 -11.497 1.00 96.38 101 TYR A N 1
ATOM 813 C CA . TYR A 1 101 ? 9.816 -1.778 -10.190 1.00 96.38 101 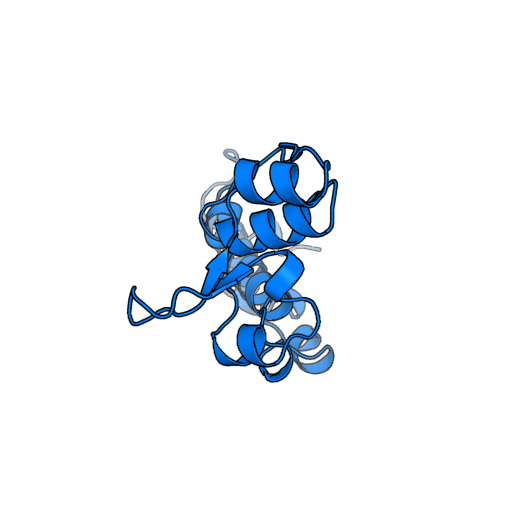TYR A CA 1
ATOM 814 C C . TYR A 1 101 ? 8.731 -1.209 -9.269 1.00 96.38 101 TYR A C 1
ATOM 816 O O . TYR A 1 101 ? 7.948 -1.967 -8.695 1.00 96.38 101 TYR A O 1
ATOM 824 N N . ILE A 1 102 ? 8.661 0.120 -9.125 1.00 97.00 102 ILE A N 1
ATOM 825 C CA . ILE A 1 102 ? 7.662 0.771 -8.267 1.00 97.00 102 ILE A CA 1
ATOM 826 C C . ILE A 1 102 ? 6.246 0.536 -8.785 1.00 97.00 102 ILE A C 1
ATOM 828 O O . ILE A 1 102 ? 5.344 0.278 -7.984 1.00 97.00 102 ILE A O 1
ATOM 832 N N . ASP A 1 103 ? 6.042 0.573 -10.101 1.00 97.94 103 ASP A N 1
ATOM 833 C CA . ASP A 1 103 ? 4.746 0.259 -10.699 1.00 97.94 103 ASP A CA 1
ATOM 834 C C . ASP A 1 103 ? 4.315 -1.186 -10.391 1.00 97.94 103 ASP A C 1
ATOM 836 O O . ASP A 1 103 ? 3.205 -1.419 -9.896 1.00 97.94 103 ASP A O 1
ATOM 840 N N . LEU A 1 104 ? 5.216 -2.162 -10.557 1.00 98.19 104 LEU A N 1
ATOM 841 C CA . LEU A 1 104 ? 4.938 -3.547 -10.179 1.00 98.19 104 LEU A CA 1
ATOM 842 C C . LEU A 1 104 ? 4.655 -3.684 -8.677 1.00 98.19 104 LEU A C 1
ATOM 844 O O . LEU A 1 104 ? 3.693 -4.348 -8.282 1.00 98.19 104 LEU A O 1
ATOM 848 N N . LEU A 1 105 ? 5.470 -3.046 -7.835 1.00 97.38 105 LEU A N 1
ATOM 849 C CA . LEU A 1 105 ? 5.346 -3.092 -6.380 1.00 97.38 105 LEU A CA 1
ATOM 850 C C . LEU A 1 105 ? 3.986 -2.555 -5.922 1.00 97.38 105 LEU A C 1
ATOM 852 O O . LEU A 1 105 ? 3.317 -3.194 -5.110 1.00 97.38 105 LEU A O 1
ATOM 856 N N . LYS A 1 106 ? 3.527 -1.431 -6.482 1.00 97.69 106 LYS A N 1
ATOM 857 C CA . LYS A 1 106 ? 2.188 -0.874 -6.228 1.00 97.69 106 LYS A CA 1
ATOM 858 C C . LYS A 1 106 ? 1.078 -1.851 -6.596 1.00 97.69 106 LYS A C 1
ATOM 860 O O . LYS A 1 106 ? 0.139 -2.051 -5.822 1.00 97.69 106 LYS A O 1
ATOM 865 N N . LYS A 1 107 ? 1.192 -2.498 -7.757 1.00 98.12 107 LYS A N 1
ATOM 866 C CA . LYS A 1 107 ? 0.221 -3.498 -8.220 1.00 98.12 107 LYS A CA 1
ATOM 867 C C . LYS A 1 107 ? 0.203 -4.750 -7.332 1.00 98.12 107 LYS A C 1
ATOM 869 O O . LYS A 1 107 ? -0.860 -5.335 -7.122 1.00 98.12 107 LYS A O 1
ATOM 874 N N . MET A 1 108 ? 1.347 -5.149 -6.772 1.00 97.75 108 MET A N 1
ATOM 875 C CA . MET A 1 108 ? 1.449 -6.249 -5.801 1.00 97.75 108 MET A CA 1
ATOM 876 C C . MET A 1 108 ? 0.903 -5.880 -4.419 1.00 97.75 108 MET A C 1
ATOM 878 O O . MET A 1 108 ? 0.235 -6.694 -3.785 1.00 97.75 108 MET A O 1
ATOM 882 N N . LEU A 1 109 ? 1.164 -4.659 -3.951 1.00 97.50 109 LEU A N 1
ATOM 883 C CA . LEU A 1 109 ? 0.740 -4.167 -2.636 1.00 97.50 109 LEU A CA 1
ATOM 884 C C . LEU A 1 109 ? -0.640 -3.496 -2.647 1.00 97.50 109 LEU A C 1
ATOM 886 O O . LEU A 1 109 ? -1.062 -2.916 -1.642 1.00 97.50 109 LEU A O 1
ATOM 890 N N . THR A 1 110 ? -1.366 -3.603 -3.764 1.00 97.81 110 THR A N 1
ATOM 891 C CA . THR A 1 110 ? -2.738 -3.111 -3.886 1.00 97.81 110 THR A CA 1
ATOM 892 C C . THR A 1 110 ? -3.602 -3.724 -2.784 1.00 97.81 110 THR A C 1
ATOM 894 O O . THR A 1 110 ? -3.666 -4.949 -2.615 1.00 97.81 110 THR A O 1
ATOM 897 N N . ILE A 1 111 ? -4.235 -2.846 -2.000 1.00 96.44 111 ILE A N 1
ATOM 898 C CA . ILE A 1 111 ? -4.988 -3.217 -0.796 1.00 96.44 111 ILE A CA 1
ATOM 899 C C . ILE A 1 111 ? -6.185 -4.099 -1.163 1.00 96.44 111 ILE A C 1
ATOM 901 O O . ILE A 1 111 ? -6.394 -5.136 -0.535 1.00 96.44 111 ILE A O 1
ATOM 905 N N . ASP A 1 112 ? -6.924 -3.718 -2.204 1.00 96.88 112 ASP A N 1
ATOM 906 C CA . ASP A 1 112 ? -8.021 -4.515 -2.745 1.00 96.88 112 ASP A CA 1
ATOM 907 C C . ASP A 1 112 ? -7.480 -5.759 -3.464 1.00 96.88 112 ASP A C 1
ATOM 909 O O . ASP A 1 112 ? -6.753 -5.654 -4.456 1.00 96.88 112 ASP A O 1
ATOM 913 N N . ALA A 1 113 ? -7.836 -6.939 -2.957 1.00 96.25 113 ALA A N 1
ATOM 914 C CA . ALA A 1 113 ? -7.382 -8.211 -3.502 1.00 96.25 113 ALA A CA 1
ATOM 915 C C . ALA A 1 113 ? -7.871 -8.434 -4.941 1.00 96.25 113 ALA A C 1
ATOM 917 O O . ALA A 1 113 ? -7.110 -8.967 -5.747 1.00 96.25 113 ALA A O 1
ATOM 918 N N . ASP A 1 114 ? -9.070 -7.960 -5.288 1.00 96.56 114 ASP A N 1
ATOM 919 C CA . ASP A 1 114 ? -9.654 -8.148 -6.622 1.00 96.56 114 ASP A CA 1
ATOM 920 C C . ASP A 1 114 ? -8.932 -7.315 -7.691 1.00 96.56 114 ASP A C 1
ATOM 922 O O . ASP A 1 114 ? -8.945 -7.643 -8.880 1.00 96.56 114 ASP A O 1
ATOM 926 N N . LYS A 1 115 ? -8.260 -6.236 -7.270 1.00 96.88 115 LYS A N 1
ATOM 927 C CA . LYS A 1 115 ? -7.464 -5.354 -8.139 1.00 96.88 115 LYS A CA 1
ATOM 928 C C . LYS A 1 115 ? -5.974 -5.684 -8.118 1.00 96.88 115 LYS A C 1
ATOM 930 O O . LYS A 1 115 ? -5.223 -5.141 -8.929 1.00 96.88 115 LYS A O 1
ATOM 935 N N . ARG A 1 116 ? -5.532 -6.547 -7.199 1.00 98.12 116 ARG A N 1
ATOM 936 C CA . ARG A 1 116 ? -4.128 -6.930 -7.057 1.00 98.12 116 ARG A CA 1
ATOM 937 C C . ARG A 1 116 ? -3.666 -7.728 -8.272 1.00 98.12 116 ARG A C 1
ATOM 939 O O . ARG A 1 116 ? -4.398 -8.547 -8.827 1.00 98.12 116 ARG A O 1
ATOM 946 N N . ILE A 1 117 ? -2.427 -7.493 -8.697 1.00 98.31 117 ILE A N 1
ATOM 947 C CA . ILE A 1 117 ? -1.844 -8.230 -9.820 1.00 98.31 117 ILE A CA 1
ATOM 948 C C . ILE A 1 117 ? -1.763 -9.730 -9.521 1.00 98.31 117 ILE A C 1
ATOM 950 O O . ILE A 1 117 ? -1.408 -10.150 -8.420 1.00 98.31 117 ILE A O 1
ATOM 954 N N . THR A 1 118 ? -2.089 -10.547 -10.522 1.00 98.06 118 THR A N 1
ATOM 955 C CA . THR A 1 118 ? -1.965 -12.005 -10.441 1.00 98.06 118 THR A CA 1
ATOM 956 C C . THR A 1 118 ? -0.550 -12.448 -10.821 1.00 98.06 118 THR A C 1
ATOM 958 O O . THR A 1 118 ? 0.110 -11.748 -11.591 1.00 98.06 118 THR A O 1
ATOM 961 N N . PRO A 1 119 ? -0.084 -13.633 -10.384 1.00 97.88 119 PRO A N 1
ATOM 962 C CA . PRO A 1 119 ? 1.249 -14.127 -10.739 1.00 97.88 119 PRO A CA 1
ATOM 963 C C . PRO A 1 119 ? 1.520 -14.147 -12.250 1.00 97.88 119 PRO A C 1
ATOM 965 O O . PRO A 1 119 ? 2.578 -13.714 -12.692 1.00 97.88 119 PRO A O 1
ATOM 968 N N . LEU A 1 120 ? 0.539 -14.562 -13.061 1.00 97.56 120 LEU A N 1
ATOM 969 C CA . LEU A 1 120 ? 0.668 -14.554 -14.521 1.00 97.56 120 LEU A CA 1
ATOM 970 C C . LEU A 1 120 ? 0.849 -13.134 -15.083 1.00 97.56 120 LEU A C 1
ATOM 972 O O . LEU A 1 120 ? 1.678 -12.919 -15.961 1.00 97.56 120 LEU A O 1
ATOM 976 N N . LYS A 1 121 ? 0.100 -12.148 -14.570 1.00 97.31 121 LYS A N 1
ATOM 977 C CA . LYS A 1 121 ? 0.263 -10.743 -14.976 1.00 97.31 121 LYS A CA 1
ATOM 978 C C . LYS A 1 121 ? 1.603 -10.168 -14.507 1.00 97.31 121 LYS A C 1
ATOM 980 O O . LYS A 1 121 ? 2.190 -9.380 -15.235 1.00 97.31 121 LYS A O 1
ATOM 985 N N . THR A 1 122 ? 2.095 -10.582 -13.338 1.00 97.31 122 THR A N 1
ATOM 986 C CA . THR A 1 122 ? 3.430 -10.224 -12.836 1.00 97.31 122 THR A CA 1
ATOM 987 C C . THR A 1 122 ? 4.527 -10.714 -13.773 1.00 97.31 122 THR A C 1
ATOM 989 O O . THR A 1 122 ? 5.407 -9.934 -14.116 1.00 97.31 122 THR A O 1
ATOM 992 N N . LEU A 1 123 ? 4.466 -11.973 -14.222 1.00 97.12 123 LEU A N 1
ATOM 993 C CA . LEU A 1 123 ? 5.459 -12.529 -15.153 1.00 97.12 123 LEU A CA 1
ATOM 994 C C . LEU A 1 123 ? 5.522 -11.755 -16.476 1.00 97.12 123 LEU A C 1
ATOM 996 O O . LEU A 1 123 ? 6.589 -11.630 -17.064 1.00 97.12 123 LEU A O 1
ATOM 1000 N N . ASN A 1 124 ? 4.392 -11.195 -16.906 1.00 97.06 124 ASN A N 1
ATOM 1001 C CA . ASN A 1 124 ? 4.294 -10.379 -18.115 1.00 97.06 124 ASN A CA 1
ATOM 1002 C C . ASN A 1 124 ? 4.567 -8.880 -17.872 1.00 97.06 124 ASN A C 1
ATOM 1004 O O . ASN A 1 124 ? 4.367 -8.073 -18.777 1.00 97.06 124 ASN A O 1
ATOM 1008 N N . HIS A 1 125 ? 4.971 -8.471 -16.666 1.00 98.06 125 HIS A N 1
ATOM 1009 C CA . HIS A 1 125 ? 5.240 -7.065 -16.363 1.00 98.06 125 HIS A CA 1
ATOM 1010 C C . HIS A 1 125 ? 6.524 -6.579 -17.046 1.00 98.06 125 HIS A C 1
ATOM 1012 O O . HIS A 1 125 ? 7.484 -7.340 -17.175 1.00 98.06 125 HIS A O 1
ATOM 1018 N N . GLN A 1 126 ? 6.590 -5.299 -17.425 1.00 95.69 126 GLN A N 1
ATOM 1019 C CA . GLN A 1 126 ? 7.767 -4.725 -18.096 1.00 95.69 126 GLN A CA 1
ATOM 1020 C C . GLN A 1 126 ? 9.031 -4.803 -17.236 1.00 95.69 126 GLN A C 1
ATOM 1022 O O . GLN A 1 126 ? 10.116 -5.008 -17.770 1.00 95.69 126 GLN A O 1
ATOM 1027 N N . PHE A 1 127 ? 8.878 -4.694 -15.914 1.00 96.62 127 PHE A N 1
ATOM 1028 C CA . PHE A 1 127 ? 9.959 -4.936 -14.953 1.00 96.62 127 PHE A CA 1
ATOM 1029 C C . PHE A 1 127 ? 10.532 -6.359 -15.068 1.00 96.62 127 PHE A C 1
ATOM 1031 O O . PHE A 1 127 ? 11.732 -6.533 -15.213 1.00 96.62 127 PHE A O 1
ATOM 1038 N N . VAL A 1 128 ? 9.673 -7.387 -15.072 1.00 96.06 128 VAL A N 1
ATOM 1039 C CA . VAL A 1 128 ? 10.105 -8.800 -15.100 1.00 96.06 128 VAL A CA 1
ATOM 1040 C C . VAL A 1 128 ? 10.639 -9.205 -16.472 1.00 96.06 128 VAL A C 1
ATOM 1042 O O . VAL A 1 128 ? 11.621 -9.930 -16.571 1.00 96.06 128 VAL A O 1
ATOM 1045 N N . THR A 1 129 ? 9.996 -8.733 -17.537 1.00 95.31 129 THR A N 1
ATOM 1046 C CA . THR A 1 129 ? 10.403 -9.018 -18.922 1.00 95.31 129 THR A CA 1
ATOM 1047 C C . THR A 1 129 ? 11.586 -8.170 -19.385 1.00 95.31 129 THR A C 1
ATOM 1049 O O . THR A 1 129 ? 12.095 -8.399 -20.479 1.00 95.31 129 THR A O 1
ATOM 1052 N N . MET A 1 130 ? 11.998 -7.176 -18.589 1.00 94.38 130 MET A N 1
ATOM 1053 C CA . MET A 1 130 ? 13.041 -6.196 -18.913 1.00 94.38 130 MET A CA 1
ATOM 1054 C C . MET A 1 130 ? 12.786 -5.422 -20.220 1.00 94.38 130 MET A C 1
ATOM 1056 O O . MET A 1 130 ? 13.692 -4.801 -20.771 1.00 94.38 130 MET A O 1
ATOM 1060 N N . SER A 1 131 ? 11.546 -5.406 -20.728 1.00 92.94 131 SER A N 1
ATOM 1061 C CA . SER A 1 131 ? 11.229 -4.811 -22.035 1.00 92.94 131 SER A CA 1
ATOM 1062 C C . SER A 1 131 ? 11.521 -3.310 -22.096 1.00 92.94 131 SER A C 1
ATOM 1064 O O . SER A 1 131 ? 11.830 -2.778 -23.153 1.00 92.94 131 SER A O 1
ATOM 1066 N N . HIS A 1 132 ? 11.413 -2.626 -20.957 1.00 91.81 132 HIS A N 1
ATOM 1067 C CA . HIS A 1 132 ? 11.655 -1.191 -20.811 1.00 91.81 132 HIS A CA 1
ATOM 1068 C C . HIS A 1 132 ? 13.146 -0.811 -20.914 1.00 91.81 132 HIS A C 1
ATOM 1070 O O . HIS A 1 132 ? 13.469 0.366 -21.047 1.00 91.81 132 HIS A O 1
ATOM 1076 N N . LEU A 1 133 ? 14.052 -1.796 -20.856 1.00 91.69 133 LEU A N 1
ATOM 1077 C CA . LEU A 1 133 ? 15.493 -1.592 -21.004 1.00 91.69 133 LEU A CA 1
ATOM 1078 C C . LEU A 1 133 ? 15.974 -1.695 -22.454 1.00 91.69 133 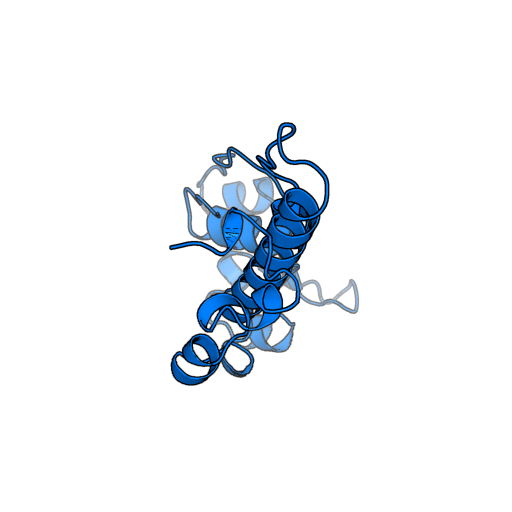LEU A C 1
ATOM 1080 O O . LEU A 1 133 ? 17.093 -1.285 -22.756 1.00 91.69 133 LEU A O 1
ATOM 1084 N N . LEU A 1 134 ? 15.133 -2.199 -23.363 1.00 87.81 134 LEU A N 1
ATOM 1085 C CA . LEU A 1 134 ? 15.466 -2.317 -24.786 1.00 87.81 134 LEU A CA 1
ATOM 1086 C C . LEU A 1 134 ? 15.734 -0.952 -25.442 1.00 87.81 134 LEU A C 1
ATOM 1088 O O . LEU A 1 134 ? 16.488 -0.879 -26.411 1.00 87.81 134 LEU A O 1
ATOM 1092 N N . ASP A 1 135 ? 15.191 0.125 -24.871 1.00 84.06 135 ASP A N 1
ATOM 1093 C CA . ASP A 1 135 ? 15.427 1.506 -25.303 1.00 84.06 135 ASP A CA 1
ATOM 1094 C C . ASP A 1 135 ? 16.844 2.017 -24.947 1.00 84.06 135 ASP A C 1
ATOM 1096 O O . ASP A 1 135 ? 17.256 3.085 -25.404 1.00 84.06 135 ASP A O 1
ATOM 1100 N N . PHE A 1 136 ? 17.623 1.248 -24.170 1.00 85.75 136 PHE A N 1
ATOM 1101 C CA . PHE A 1 136 ? 18.967 1.600 -23.695 1.00 85.75 136 PHE A CA 1
ATOM 1102 C C . PHE A 1 136 ? 20.029 0.542 -24.078 1.00 85.75 136 PHE A C 1
ATOM 1104 O O . PHE A 1 136 ? 20.739 0.028 -23.209 1.00 85.75 136 PHE A O 1
ATOM 1111 N N . PRO A 1 137 ? 20.226 0.230 -25.376 1.00 74.12 137 PRO A N 1
ATOM 1112 C CA . PRO A 1 137 ? 21.050 -0.901 -25.833 1.00 74.12 137 PRO A CA 1
ATOM 1113 C C . PRO A 1 137 ? 22.551 -0.775 -25.515 1.00 74.12 137 PRO A C 1
ATOM 1115 O O . PRO A 1 137 ? 23.300 -1.748 -25.608 1.00 74.12 137 PRO A O 1
ATOM 1118 N N . HIS A 1 138 ? 23.015 0.425 -25.165 1.00 73.12 138 HIS A N 1
ATOM 1119 C CA . HIS A 1 138 ? 24.413 0.702 -24.824 1.00 73.12 138 HIS A CA 1
ATOM 1120 C C . HIS A 1 138 ? 24.664 0.815 -23.320 1.00 73.12 138 HIS A C 1
ATOM 1122 O O . HIS A 1 138 ? 25.807 1.042 -22.926 1.00 73.12 138 HIS A O 1
ATOM 1128 N N . SER A 1 139 ? 23.628 0.662 -22.493 1.00 71.56 139 SER A N 1
ATOM 1129 C CA . SER A 1 139 ? 23.781 0.740 -21.048 1.00 71.56 139 SER A CA 1
ATOM 1130 C C . SER A 1 139 ? 24.504 -0.494 -20.501 1.00 71.56 139 SER A C 1
ATOM 1132 O O . SER A 1 139 ? 24.221 -1.630 -20.892 1.00 71.56 139 SER A O 1
ATOM 1134 N N . SER A 1 140 ? 25.438 -0.274 -19.575 1.00 68.38 140 SER A N 1
ATOM 1135 C CA . SER A 1 140 ? 26.087 -1.346 -18.814 1.00 68.38 140 SER A CA 1
ATOM 1136 C C . SER A 1 140 ? 25.091 -2.086 -17.912 1.00 68.38 140 SER A C 1
ATOM 1138 O O . SER A 1 140 ? 25.267 -3.274 -17.657 1.00 68.38 140 SER A O 1
ATOM 1140 N N . HIS A 1 141 ? 23.992 -1.421 -17.543 1.00 62.81 141 HIS A N 1
ATOM 1141 C CA . HIS A 1 141 ? 22.882 -1.949 -16.750 1.00 62.81 141 HIS A CA 1
ATOM 1142 C C . HIS A 1 141 ? 22.108 -3.090 -17.442 1.00 62.81 141 HIS A C 1
ATOM 1144 O O . HIS A 1 141 ? 21.405 -3.855 -16.790 1.00 62.81 141 HIS A O 1
ATOM 1150 N N . VAL A 1 142 ? 22.221 -3.209 -18.771 1.00 58.00 142 VAL A N 1
ATOM 1151 C CA . VAL A 1 142 ? 21.471 -4.180 -19.597 1.00 58.00 142 VAL A CA 1
ATOM 1152 C C . VAL A 1 142 ? 22.331 -5.386 -19.999 1.00 58.00 142 VAL A C 1
ATOM 1154 O O . VAL A 1 142 ? 21.821 -6.378 -20.516 1.00 58.00 142 VAL A O 1
ATOM 1157 N N . LYS A 1 143 ? 23.647 -5.338 -19.757 1.00 51.19 143 LYS A N 1
ATOM 1158 C CA . LYS A 1 143 ? 24.562 -6.434 -20.092 1.00 51.19 143 LYS A CA 1
ATOM 1159 C C . LYS A 1 143 ? 24.647 -7.423 -18.928 1.00 51.19 143 LYS A C 1
ATOM 1161 O O . LYS A 1 143 ? 25.417 -7.202 -17.997 1.00 51.19 143 LYS A O 1
ATOM 1166 N N . SER A 1 144 ? 23.878 -8.510 -19.011 1.00 42.16 144 SER A N 1
ATOM 1167 C CA . SER A 1 144 ? 24.130 -9.737 -18.244 1.00 42.16 144 SER A CA 1
ATOM 1168 C C . SER A 1 144 ? 24.839 -10.786 -19.087 1.00 42.16 144 SER A C 1
ATOM 1170 O O . SER A 1 144 ? 24.699 -10.754 -20.330 1.00 42.16 144 SER A O 1
#

Foldseek 3Di:
DQPWPDPLSRQVLLCQAANHDDQVCLVPDPC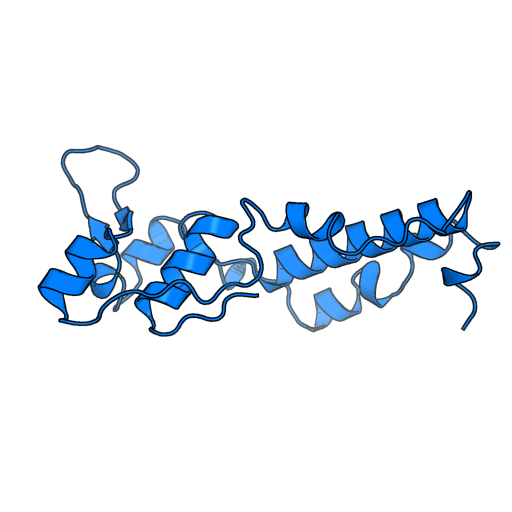NVLFWDADPPVPPPRIDGDDQVRNCVVPVDHGDDPDPDRHNYLVVVLPPPDDPPDDDLQSVLSSQLSVQVSVLVCLQSPPDPVSRDDPVNSCVGCNNVVVSCVVRPPHPVPDD